Protein AF-A0A383EBF5-F1 (afdb_monomer)

pLDDT: mean 88.87, std 12.86, range [45.53, 97.88]

Mean predicted aligned error: 6.09 Å

Radius of gyration: 16.52 Å; Cα contacts (8 Å, |Δi|>4): 14; chains: 1; bounding box: 40×17×44 Å

Solvent-accessible surface area (backbone atoms only — not comparable to full-atom values): 3764 Å² total; per-residue (Å²): 136,86,82,84,78,48,70,64,54,44,51,51,54,52,49,52,52,50,63,76,40,67,92,50,86,84,47,74,67,51,54,52,50,54,50,52,47,50,51,52,45,51,54,50,49,53,50,52,52,51,51,53,52,54,52,54,68,65,68,70,80,123

Foldseek 3Di:
DDDDQDLVNLVVVLVVLCVVCVPHDQDPVSVVVNVVSVVVNVVNVVVVVVVVVVVVVVVPPD

Organism: NCBI:txid408172

Structure (mmCIF, N/CA/C/O backbone):
data_AF-A0A383EBF5-F1
#
_entry.id   AF-A0A383EBF5-F1
#
loop_
_atom_site.group_PDB
_atom_site.id
_atom_site.type_symbol
_atom_site.label_atom_id
_atom_site.label_alt_id
_atom_site.label_comp_id
_atom_site.label_asym_id
_atom_site.label_entity_id
_atom_site.label_seq_id
_atom_site.pdbx_PDB_ins_code
_atom_site.Cartn_x
_atom_site.Cartn_y
_atom_site.Cartn_z
_atom_site.occupancy
_atom_site.B_iso_or_equiv
_atom_site.auth_seq_id
_atom_site.auth_comp_id
_atom_site.auth_asym_id
_atom_site.auth_atom_id
_atom_site.pdbx_PDB_model_num
ATOM 1 N N . MET A 1 1 ? -20.461 1.862 -11.333 1.00 56.06 1 M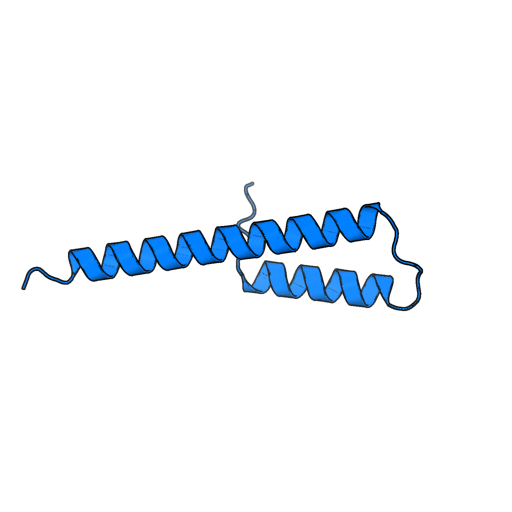ET A N 1
ATOM 2 C CA . MET A 1 1 ? -19.947 0.709 -10.565 1.00 56.06 1 MET A CA 1
ATOM 3 C C . MET A 1 1 ? -18.793 1.217 -9.723 1.00 56.06 1 MET A C 1
ATOM 5 O O . MET A 1 1 ? -17.770 1.573 -10.291 1.00 56.06 1 MET A O 1
ATOM 9 N N . GLU A 1 2 ? -18.978 1.353 -8.412 1.00 75.56 2 GLU A N 1
ATOM 10 C CA . GLU A 1 2 ? -17.882 1.702 -7.500 1.00 75.56 2 GLU A CA 1
ATOM 11 C C . GLU A 1 2 ? -17.212 0.409 -7.033 1.00 75.56 2 GLU A C 1
ATOM 13 O O . GLU A 1 2 ? -17.888 -0.508 -6.572 1.00 75.56 2 GLU A O 1
ATOM 18 N N . ILE A 1 3 ? -15.894 0.307 -7.204 1.00 79.25 3 ILE A N 1
ATOM 19 C CA . ILE A 1 3 ? -15.122 -0.833 -6.705 1.00 79.25 3 ILE A CA 1
ATOM 20 C C . ILE A 1 3 ? -14.642 -0.473 -5.305 1.00 79.25 3 ILE A C 1
ATOM 22 O O . ILE A 1 3 ? -13.798 0.409 -5.140 1.00 79.25 3 ILE A O 1
ATOM 26 N N . GLU A 1 4 ? -15.159 -1.161 -4.290 1.00 85.88 4 GLU A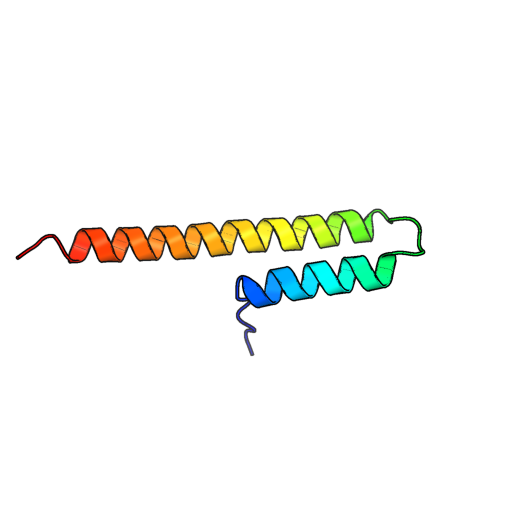 N 1
ATOM 27 C CA . GLU A 1 4 ? -14.633 -1.012 -2.940 1.00 85.88 4 GLU A CA 1
ATOM 28 C C . GLU A 1 4 ? -13.309 -1.778 -2.794 1.00 85.88 4 GLU A C 1
ATOM 30 O O . GLU A 1 4 ? -13.236 -2.998 -2.946 1.00 85.88 4 GLU A O 1
ATOM 35 N N . LEU A 1 5 ? -12.235 -1.051 -2.478 1.00 89.31 5 LEU A N 1
ATOM 36 C CA . LEU A 1 5 ? -10.936 -1.644 -2.178 1.00 89.31 5 LEU A CA 1
ATOM 37 C C . LEU A 1 5 ? -10.851 -2.019 -0.696 1.00 89.31 5 LEU A C 1
ATOM 39 O O . LEU A 1 5 ? -10.815 -1.146 0.175 1.00 89.31 5 LEU A O 1
ATOM 43 N N . THR A 1 6 ? -10.779 -3.320 -0.420 1.00 94.75 6 THR A N 1
ATOM 44 C CA . THR A 1 6 ? -10.447 -3.842 0.911 1.00 94.75 6 THR A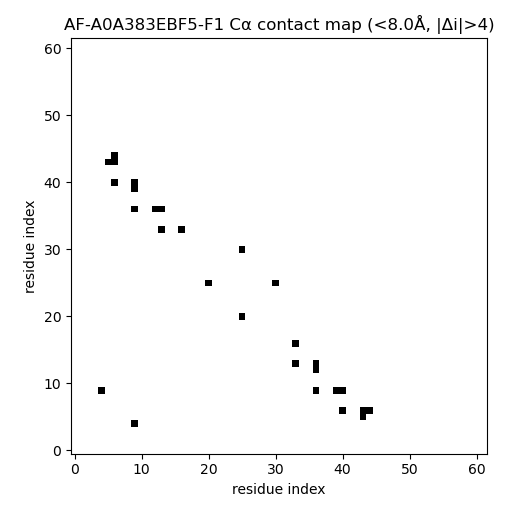 CA 1
ATOM 45 C C . THR A 1 6 ? -8.945 -3.699 1.188 1.00 94.75 6 THR A C 1
ATOM 47 O O . THR A 1 6 ? -8.135 -3.493 0.277 1.00 94.75 6 THR A O 1
ATOM 50 N N . LEU A 1 7 ? -8.537 -3.852 2.452 1.00 95.69 7 LEU A N 1
ATOM 51 C CA . LEU A 1 7 ? -7.113 -3.902 2.809 1.00 95.69 7 LEU A CA 1
ATOM 52 C C . LEU A 1 7 ? -6.374 -5.061 2.132 1.00 95.69 7 LEU A C 1
ATOM 54 O O . LEU A 1 7 ? -5.192 -4.931 1.817 1.00 95.69 7 LEU A O 1
ATOM 58 N N . GLU A 1 8 ? -7.052 -6.185 1.915 1.00 96.19 8 GLU A N 1
ATOM 59 C CA . GLU A 1 8 ? -6.488 -7.325 1.200 1.00 96.19 8 GLU A CA 1
ATOM 60 C C . GLU A 1 8 ? -6.283 -6.998 -0.280 1.00 96.19 8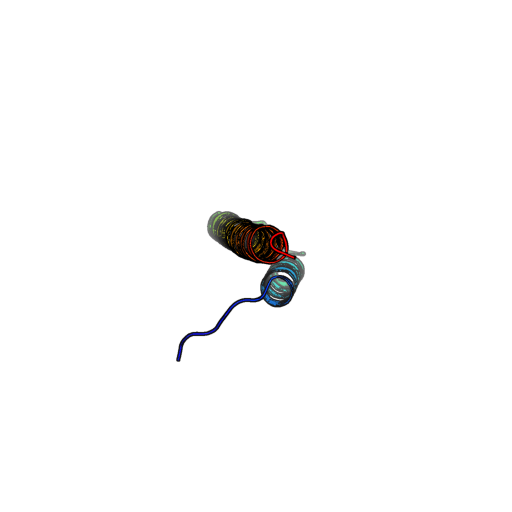 GLU A C 1
ATOM 62 O O . GLU A 1 8 ? -5.177 -7.180 -0.788 1.00 96.19 8 GLU A O 1
ATOM 67 N N . ASN A 1 9 ? -7.276 -6.382 -0.930 1.00 95.88 9 ASN A N 1
ATOM 68 C CA . ASN A 1 9 ? -7.169 -5.942 -2.323 1.00 95.88 9 ASN A CA 1
ATOM 69 C C . ASN A 1 9 ? -5.965 -5.006 -2.510 1.00 95.88 9 ASN A C 1
ATOM 71 O O . ASN A 1 9 ? -5.184 -5.172 -3.443 1.00 95.88 9 ASN A O 1
ATOM 75 N N . LEU A 1 10 ? -5.762 -4.055 -1.593 1.00 96.50 10 LEU A N 1
ATOM 76 C CA . LEU A 1 10 ? -4.636 -3.116 -1.646 1.00 96.50 10 LEU A CA 1
ATOM 77 C C . LEU A 1 10 ? -3.274 -3.805 -1.470 1.00 96.50 10 LEU A C 1
ATOM 79 O O . LEU A 1 10 ? -2.318 -3.456 -2.168 1.00 96.50 10 LEU A O 1
ATOM 83 N N . LYS A 1 11 ? -3.173 -4.804 -0.582 1.00 96.50 11 LYS A N 1
ATOM 84 C CA . LYS A 1 11 ? -1.954 -5.621 -0.430 1.00 96.50 11 LYS A CA 1
ATOM 85 C C . LYS A 1 11 ? -1.657 -6.419 -1.696 1.00 96.50 11 LYS A C 1
ATOM 87 O O . LYS A 1 11 ? -0.510 -6.443 -2.134 1.00 96.50 11 LYS A O 1
ATOM 92 N N . VAL A 1 12 ? -2.682 -7.037 -2.281 1.00 97.31 12 VAL A N 1
ATOM 93 C CA . VAL A 1 12 ? -2.565 -7.827 -3.512 1.00 97.31 12 VAL A CA 1
ATOM 94 C C . VAL A 1 12 ? -2.119 -6.941 -4.674 1.00 97.31 12 VAL A C 1
ATOM 96 O O . VAL A 1 12 ? -1.147 -7.274 -5.342 1.00 97.31 12 VAL A O 1
ATOM 99 N N . ILE A 1 13 ? -2.735 -5.770 -4.866 1.00 96.25 13 ILE A N 1
ATOM 100 C CA . ILE A 1 13 ? -2.329 -4.808 -5.906 1.00 96.25 13 ILE A CA 1
ATOM 101 C C . ILE A 1 13 ? -0.866 -4.381 -5.720 1.00 96.25 13 ILE A C 1
ATOM 103 O O . ILE A 1 13 ? -0.108 -4.350 -6.687 1.00 96.25 13 ILE A O 1
ATOM 107 N N . LYS A 1 14 ? -0.443 -4.096 -4.480 1.00 96.31 14 LYS A N 1
ATOM 108 C CA . LYS A 1 14 ? 0.953 -3.741 -4.182 1.00 96.31 14 LYS A CA 1
ATOM 109 C C . LYS A 1 14 ? 1.922 -4.873 -4.525 1.00 96.31 14 LYS A C 1
ATOM 111 O O . LYS A 1 14 ? 2.986 -4.609 -5.078 1.00 96.31 14 LYS A O 1
ATOM 116 N N . LEU A 1 15 ? 1.560 -6.114 -4.200 1.00 97.12 15 LEU A N 1
ATOM 117 C CA . LEU A 1 15 ? 2.368 -7.291 -4.517 1.00 97.12 15 LEU A CA 1
ATOM 118 C C . LEU A 1 15 ? 2.490 -7.487 -6.030 1.00 97.12 15 LEU A C 1
ATOM 120 O O . LEU A 1 15 ? 3.594 -7.681 -6.524 1.00 97.12 15 LEU A O 1
ATOM 124 N N . TRP A 1 16 ? 1.384 -7.389 -6.769 1.00 97.12 16 TRP A N 1
ATOM 125 C CA . TRP A 1 16 ? 1.403 -7.497 -8.227 1.00 97.12 16 TRP A CA 1
ATOM 126 C C . TRP A 1 16 ? 2.244 -6.406 -8.880 1.00 97.12 16 TRP A C 1
ATOM 128 O O . TRP A 1 16 ? 3.024 -6.714 -9.775 1.00 97.12 16 TRP A O 1
ATOM 138 N N . HIS A 1 17 ? 2.137 -5.158 -8.412 1.00 94.75 17 HIS A N 1
ATOM 139 C CA . HIS A 1 17 ? 2.982 -4.066 -8.903 1.00 94.75 17 HIS A CA 1
ATOM 140 C C . HIS A 1 17 ? 4.467 -4.359 -8.655 1.00 94.75 17 HIS A C 1
ATOM 142 O O . HIS A 1 17 ? 5.264 -4.281 -9.584 1.00 94.75 17 HIS A O 1
ATOM 148 N N . PHE A 1 18 ? 4.826 -4.805 -7.447 1.00 94.31 18 PHE A N 1
ATOM 149 C CA . PHE A 1 18 ? 6.199 -5.200 -7.131 1.00 94.31 18 PHE A CA 1
ATOM 150 C C . PHE A 1 18 ? 6.708 -6.335 -8.032 1.00 94.31 18 PHE A C 1
ATOM 152 O O . PHE A 1 18 ? 7.803 -6.239 -8.576 1.00 94.31 18 PHE A O 1
ATOM 159 N N . LEU A 1 19 ? 5.915 -7.393 -8.222 1.00 95.81 19 LEU A N 1
ATOM 160 C CA . LEU A 1 19 ? 6.297 -8.534 -9.059 1.00 95.81 19 LEU A CA 1
ATOM 161 C C . LEU A 1 19 ? 6.441 -8.144 -10.534 1.00 95.81 19 LEU A C 1
ATOM 163 O O . LEU A 1 19 ? 7.391 -8.573 -11.180 1.00 95.81 19 LEU A O 1
ATOM 167 N N . ALA A 1 20 ? 5.543 -7.304 -11.053 1.00 93.50 20 ALA A N 1
ATOM 168 C CA . ALA A 1 20 ? 5.600 -6.821 -12.431 1.00 93.50 20 ALA A CA 1
ATOM 169 C C . ALA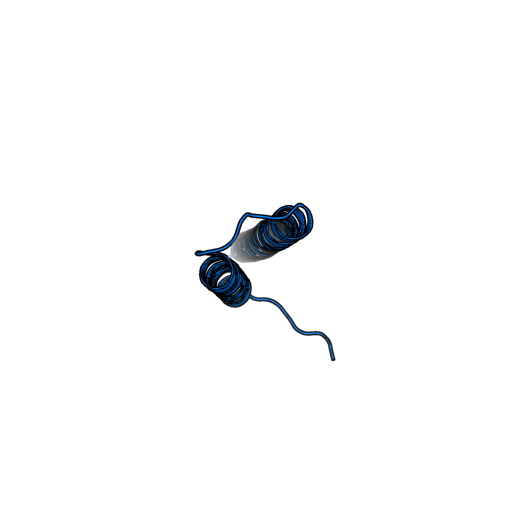 A 1 20 ? 6.820 -5.922 -12.700 1.00 93.50 20 ALA A C 1
ATOM 171 O O . ALA A 1 20 ? 7.299 -5.856 -13.833 1.00 93.50 20 ALA A O 1
ATOM 172 N N . MET A 1 21 ? 7.321 -5.242 -11.666 1.00 92.44 21 MET A N 1
ATOM 173 C CA . MET A 1 21 ? 8.439 -4.300 -11.756 1.00 92.44 21 MET A CA 1
ATOM 174 C C . MET A 1 21 ? 9.774 -4.872 -11.270 1.00 92.44 21 MET A C 1
ATOM 176 O O . MET A 1 21 ? 10.783 -4.182 -11.357 1.00 92.44 21 MET A O 1
ATOM 180 N N . LYS A 1 22 ? 9.803 -6.116 -10.777 1.00 88.88 22 LYS A N 1
ATOM 181 C CA . LYS A 1 22 ? 10.957 -6.711 -10.082 1.00 88.88 22 LYS A CA 1
ATOM 182 C C . LYS A 1 22 ? 12.273 -6.626 -10.865 1.00 88.88 22 LYS A C 1
ATOM 184 O O . LYS A 1 22 ? 13.316 -6.402 -10.261 1.00 88.88 22 LYS A O 1
ATOM 189 N N . ASP A 1 23 ? 12.210 -6.784 -12.184 1.00 93.50 23 ASP A N 1
ATOM 190 C CA . ASP A 1 23 ? 13.386 -6.826 -13.062 1.00 93.50 23 ASP A CA 1
ATOM 191 C C . ASP A 1 23 ? 13.565 -5.527 -13.876 1.00 93.50 23 ASP A C 1
ATOM 193 O O . ASP A 1 23 ? 14.255 -5.508 -14.895 1.00 93.50 23 ASP A O 1
ATOM 197 N N . ARG A 1 24 ? 12.903 -4.436 -13.466 1.00 92.12 24 ARG A N 1
ATOM 198 C CA . ARG A 1 24 ? 12.922 -3.134 -14.147 1.00 92.12 24 ARG A CA 1
ATOM 199 C C . ARG A 1 24 ? 13.384 -2.033 -13.200 1.00 92.12 24 ARG A C 1
ATOM 201 O O . ARG A 1 24 ? 13.154 -2.094 -11.996 1.00 92.12 24 ARG A O 1
ATOM 208 N N . GLU A 1 25 ? 13.982 -0.984 -13.756 1.00 92.19 25 GLU A N 1
ATOM 209 C CA . GLU A 1 25 ? 14.229 0.237 -12.990 1.00 92.19 25 GLU A CA 1
ATOM 210 C C . GLU A 1 25 ? 12.904 0.911 -12.621 1.00 92.19 25 GLU A C 1
ATOM 212 O O . GLU A 1 25 ? 11.996 1.045 -13.447 1.00 92.19 25 GLU A O 1
ATOM 217 N N . ALA A 1 26 ? 12.791 1.331 -11.361 1.00 91.06 26 ALA A N 1
ATOM 218 C CA . ALA A 1 26 ? 11.605 2.012 -10.871 1.00 91.06 26 ALA A CA 1
ATOM 219 C C . ALA A 1 26 ? 11.488 3.399 -11.510 1.00 91.06 26 ALA A C 1
ATOM 221 O O . ALA A 1 26 ? 12.392 4.230 -11.410 1.00 91.06 26 ALA A O 1
ATOM 222 N N . THR A 1 27 ? 10.340 3.678 -12.119 1.00 95.06 27 THR A N 1
ATOM 223 C CA . THR A 1 27 ? 10.045 4.995 -12.676 1.00 95.06 27 THR A CA 1
ATOM 224 C C . THR A 1 27 ? 9.416 5.914 -11.626 1.00 95.06 27 THR A C 1
ATOM 226 O O . THR A 1 27 ? 8.923 5.492 -10.571 1.00 95.06 27 THR A O 1
ATOM 229 N N . LEU A 1 28 ? 9.348 7.211 -11.938 1.00 95.62 28 LEU A N 1
ATOM 230 C CA . LEU A 1 28 ? 8.559 8.155 -11.144 1.00 95.62 28 LEU A CA 1
ATOM 231 C C . LEU A 1 28 ? 7.079 7.728 -11.057 1.00 95.62 28 LEU A C 1
ATOM 233 O O . LEU A 1 28 ? 6.461 7.858 -9.999 1.00 95.62 28 LEU A O 1
ATOM 237 N N . GLY A 1 29 ? 6.525 7.172 -12.140 1.00 94.88 29 GLY A N 1
ATOM 238 C CA . GLY A 1 29 ? 5.151 6.663 -12.179 1.00 94.88 29 GLY A CA 1
ATOM 239 C C . GLY A 1 29 ? 4.923 5.482 -11.231 1.00 94.88 29 GLY A C 1
ATOM 240 O O . GLY A 1 29 ? 3.880 5.403 -10.575 1.00 94.88 29 GLY A O 1
ATOM 241 N N . ASP A 1 30 ? 5.919 4.612 -11.071 1.00 94.19 30 ASP A N 1
ATOM 242 C CA . ASP A 1 30 ? 5.872 3.499 -10.115 1.00 94.19 30 ASP A CA 1
ATOM 243 C C . ASP A 1 30 ? 5.862 3.997 -8.678 1.00 94.19 30 ASP A C 1
ATOM 245 O O . ASP A 1 30 ? 5.045 3.568 -7.860 1.00 94.19 30 ASP A O 1
ATOM 249 N N . THR A 1 31 ? 6.715 4.978 -8.389 1.00 94.81 31 THR A N 1
ATOM 250 C CA . THR A 1 31 ? 6.782 5.608 -7.068 1.00 94.81 31 THR A CA 1
ATOM 251 C C . THR A 1 31 ? 5.443 6.254 -6.709 1.00 94.81 31 THR A C 1
ATOM 253 O O . THR A 1 31 ? 4.927 6.069 -5.602 1.00 94.81 31 THR A O 1
ATOM 256 N N . GLN A 1 32 ? 4.823 6.962 -7.657 1.00 97.75 32 GLN A N 1
ATOM 257 C CA . GLN A 1 32 ? 3.497 7.556 -7.475 1.00 97.75 32 GLN A CA 1
ATOM 258 C C . GLN A 1 32 ? 2.409 6.494 -7.277 1.00 97.75 32 GLN A C 1
ATOM 260 O O . GLN A 1 32 ? 1.540 6.661 -6.418 1.00 97.75 32 GLN A O 1
ATOM 265 N N . THR A 1 33 ? 2.464 5.393 -8.027 1.00 95.56 33 THR A N 1
ATOM 266 C CA . THR A 1 33 ? 1.531 4.265 -7.898 1.00 95.56 33 THR A CA 1
ATOM 267 C C . THR A 1 33 ? 1.602 3.648 -6.506 1.00 95.56 33 THR A C 1
ATOM 269 O O . THR A 1 33 ? 0.587 3.575 -5.808 1.00 95.56 33 THR A O 1
ATOM 272 N N . VAL A 1 34 ? 2.802 3.290 -6.044 1.00 96.06 34 VAL A N 1
ATOM 273 C CA . VAL A 1 34 ? 3.013 2.720 -4.704 1.00 96.06 34 VAL A CA 1
ATOM 274 C C . VAL A 1 34 ? 2.586 3.700 -3.612 1.00 96.06 34 VAL A C 1
ATOM 276 O O . VAL A 1 34 ? 1.949 3.297 -2.636 1.00 96.06 34 VAL A O 1
ATOM 279 N N . THR A 1 35 ? 2.867 4.992 -3.788 1.00 97.88 35 THR A N 1
ATOM 280 C CA . THR A 1 35 ? 2.445 6.042 -2.848 1.00 97.88 35 THR A CA 1
ATOM 281 C C . THR A 1 35 ? 0.923 6.111 -2.728 1.00 97.88 35 THR A C 1
ATOM 283 O O . THR A 1 35 ? 0.400 6.116 -1.613 1.00 97.88 35 THR A O 1
ATOM 286 N N . LYS A 1 36 ? 0.191 6.082 -3.850 1.00 97.50 36 LYS A N 1
ATOM 287 C CA . LYS A 1 36 ? -1.282 6.055 -3.848 1.00 97.50 36 LYS A CA 1
ATOM 288 C C . LYS A 1 36 ? -1.825 4.803 -3.160 1.00 97.50 36 LYS A C 1
ATOM 290 O O . LYS A 1 36 ? -2.719 4.914 -2.327 1.00 97.50 36 LYS A O 1
ATOM 295 N N . ILE A 1 37 ? -1.261 3.625 -3.441 1.00 96.56 37 ILE A N 1
ATOM 296 C CA . ILE A 1 37 ? -1.672 2.368 -2.788 1.00 96.56 37 ILE A CA 1
ATOM 297 C C . ILE A 1 37 ? -1.474 2.449 -1.268 1.00 96.56 37 ILE A C 1
ATOM 299 O O . ILE A 1 37 ? -2.357 2.058 -0.498 1.00 96.56 37 ILE A O 1
ATOM 303 N N . ASN A 1 38 ? -0.342 2.996 -0.816 1.00 96.88 38 ASN A N 1
ATOM 304 C CA . ASN A 1 38 ? -0.080 3.199 0.608 1.00 96.88 38 ASN A CA 1
ATOM 305 C C . ASN A 1 38 ? -1.085 4.184 1.227 1.00 96.88 38 ASN A C 1
ATOM 307 O O . ASN A 1 38 ? -1.636 3.887 2.286 1.00 96.88 38 ASN A O 1
ATOM 311 N N . ALA A 1 39 ? -1.376 5.304 0.558 1.00 97.88 39 ALA A N 1
ATOM 312 C CA . ALA A 1 39 ? -2.361 6.281 1.022 1.00 97.88 39 ALA A CA 1
ATOM 313 C C . ALA A 1 39 ? -3.757 5.654 1.179 1.00 97.88 39 ALA A C 1
ATOM 315 O O . ALA A 1 39 ? -4.386 5.807 2.226 1.00 97.88 39 ALA A O 1
ATOM 316 N N . PHE A 1 40 ? 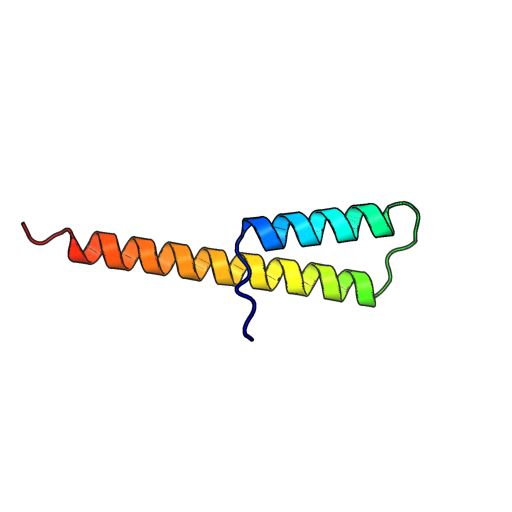-4.209 4.863 0.201 1.00 96.88 40 PHE A N 1
ATOM 317 C CA . PHE A 1 40 ? -5.473 4.128 0.311 1.00 96.88 40 PHE A CA 1
ATOM 318 C C . PHE A 1 40 ? -5.462 3.107 1.451 1.00 96.88 40 PHE A C 1
ATOM 320 O O . PHE A 1 40 ? -6.457 2.966 2.160 1.00 96.88 40 PHE A O 1
ATOM 327 N N . THR A 1 41 ? -4.335 2.425 1.669 1.00 96.88 41 THR A N 1
ATOM 328 C CA . THR A 1 41 ? -4.189 1.453 2.765 1.00 96.88 41 THR A CA 1
ATOM 329 C C . THR A 1 41 ? -4.329 2.133 4.122 1.00 96.88 41 THR A C 1
ATOM 331 O O . THR A 1 41 ? -5.018 1.616 5.001 1.00 96.88 41 THR A O 1
ATOM 334 N N . ILE A 1 42 ? -3.706 3.302 4.291 1.00 96.75 42 ILE A N 1
ATOM 335 C CA . ILE A 1 42 ? -3.816 4.109 5.511 1.00 96.75 42 ILE A CA 1
ATOM 336 C C . ILE A 1 42 ? -5.263 4.568 5.700 1.00 96.75 42 ILE A C 1
ATOM 338 O O . ILE A 1 42 ? -5.851 4.286 6.742 1.00 96.75 42 ILE A O 1
ATOM 342 N N . ALA A 1 43 ? -5.869 5.172 4.676 1.00 95.94 43 ALA A N 1
ATOM 343 C CA . ALA A 1 43 ? -7.240 5.672 4.747 1.00 95.94 43 ALA A CA 1
ATOM 344 C C . ALA A 1 43 ? -8.248 4.567 5.112 1.00 95.94 43 ALA A C 1
ATOM 346 O O . ALA A 1 43 ? -9.120 4.771 5.959 1.00 95.94 43 ALA A O 1
ATOM 347 N N . LYS A 1 44 ? -8.108 3.367 4.529 1.00 94.50 44 LYS A N 1
ATOM 348 C CA . LYS A 1 44 ? -8.968 2.220 4.856 1.00 94.50 44 LYS A CA 1
ATOM 349 C C . LYS A 1 44 ? -8.747 1.706 6.277 1.00 94.50 44 LYS A C 1
ATOM 351 O O . LYS A 1 44 ? -9.730 1.456 6.971 1.00 94.50 44 LYS A O 1
ATOM 356 N N . ARG A 1 45 ? -7.500 1.630 6.759 1.00 95.25 45 ARG A N 1
ATOM 357 C CA . ARG A 1 45 ? -7.221 1.288 8.169 1.00 95.25 45 ARG A CA 1
ATOM 358 C C . ARG A 1 45 ? -7.852 2.293 9.125 1.00 95.25 45 ARG A C 1
ATOM 360 O O . ARG A 1 45 ? -8.505 1.895 10.081 1.00 95.25 45 ARG A O 1
ATOM 367 N N . GLU A 1 46 ? -7.702 3.586 8.862 1.00 95.62 46 GLU A N 1
ATOM 368 C CA . GLU A 1 46 ? -8.313 4.629 9.689 1.00 95.62 46 GLU A CA 1
ATOM 369 C C . GLU A 1 46 ? -9.840 4.541 9.690 1.00 95.62 46 GLU A C 1
ATOM 371 O O . GLU A 1 46 ? -10.466 4.725 10.735 1.00 95.62 46 GLU A O 1
ATOM 376 N N . GLN A 1 47 ? -10.449 4.235 8.542 1.00 92.44 47 GLN A N 1
ATOM 377 C CA . GLN A 1 47 ? -11.889 4.014 8.435 1.00 92.44 47 GLN A CA 1
ATOM 378 C C . GLN A 1 47 ? -12.335 2.822 9.296 1.00 92.44 47 GLN A C 1
ATOM 380 O O . GLN A 1 47 ? -13.304 2.940 10.048 1.00 92.44 47 GLN A O 1
ATOM 385 N N . GLU A 1 48 ? -11.631 1.691 9.227 1.00 92.31 48 GLU A N 1
ATOM 386 C CA . GLU A 1 48 ? -11.920 0.505 10.042 1.00 92.31 48 GLU A CA 1
ATOM 387 C C . GLU A 1 48 ? -11.749 0.776 11.540 1.00 92.31 48 GLU A C 1
ATOM 389 O O . GLU A 1 48 ? -12.623 0.424 12.333 1.00 92.31 48 GLU A O 1
ATOM 394 N N . GLU A 1 49 ? -10.674 1.454 11.943 1.00 92.75 49 GLU A N 1
ATOM 395 C CA . GLU A 1 49 ? -10.434 1.814 13.343 1.00 92.75 49 GLU A CA 1
ATOM 396 C C . GLU A 1 49 ? -11.482 2.796 13.873 1.00 92.75 49 GLU A C 1
ATOM 398 O O . GLU A 1 49 ? -11.993 2.619 14.983 1.00 92.75 49 GLU A O 1
ATOM 403 N N . LYS A 1 50 ? -11.880 3.791 13.070 1.00 92.31 50 LYS A N 1
ATOM 404 C CA . LYS A 1 50 ? -13.007 4.675 13.403 1.00 92.31 50 LYS A CA 1
ATOM 405 C C . LYS A 1 50 ? -14.277 3.857 13.617 1.00 92.31 50 LYS A C 1
ATOM 407 O O . LYS A 1 50 ? -14.915 4.016 14.656 1.00 92.31 50 LYS A O 1
ATOM 412 N N . ARG A 1 51 ? -14.615 2.937 12.704 1.00 88.62 51 ARG A N 1
ATOM 413 C CA . ARG A 1 51 ? -15.785 2.048 12.852 1.00 88.62 51 ARG A CA 1
ATOM 414 C C . ARG A 1 51 ? -15.708 1.233 14.145 1.00 88.62 51 ARG A C 1
ATOM 416 O O . ARG A 1 51 ? -16.668 1.244 14.908 1.00 88.62 51 ARG A O 1
ATOM 423 N N . LYS A 1 52 ? -14.570 0.600 14.449 1.00 88.69 52 LYS A N 1
ATOM 424 C CA . LYS A 1 52 ? -14.370 -0.160 15.700 1.00 88.69 52 LYS A CA 1
ATOM 425 C C . LYS A 1 52 ? -14.592 0.701 16.946 1.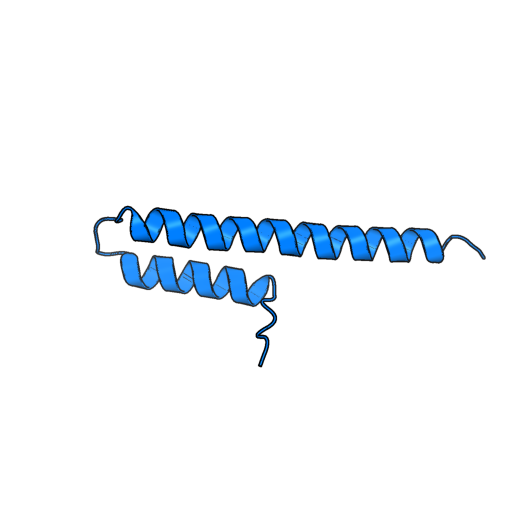00 88.69 52 LYS A C 1
ATOM 427 O O . LYS A 1 52 ? -15.267 0.259 17.872 1.00 88.69 52 LYS A O 1
ATOM 432 N N . ARG A 1 53 ? -14.060 1.930 16.973 1.00 88.06 53 ARG A N 1
ATOM 433 C CA . ARG A 1 53 ? -14.276 2.880 18.082 1.00 88.06 53 ARG A CA 1
ATOM 434 C C . ARG A 1 53 ? -15.751 3.255 18.231 1.00 88.06 53 ARG A C 1
ATOM 436 O O . ARG A 1 53 ? -16.260 3.237 19.346 1.00 88.06 53 ARG A O 1
ATOM 443 N N . PHE A 1 54 ? -16.452 3.522 17.126 1.00 80.88 54 PHE A N 1
ATOM 444 C CA . PHE A 1 54 ? -17.893 3.794 17.157 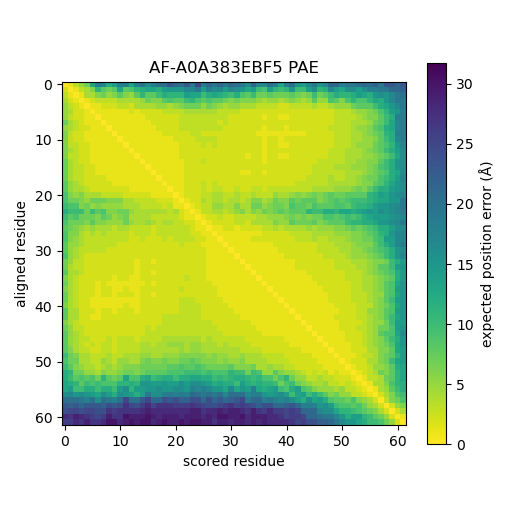1.00 80.88 54 PHE A CA 1
ATOM 445 C C . PHE A 1 54 ? -18.699 2.629 17.746 1.00 80.88 54 PHE A C 1
ATOM 447 O O . PHE A 1 54 ? -19.596 2.867 18.552 1.00 80.88 54 PHE A O 1
ATOM 454 N N . PHE A 1 55 ? -18.372 1.381 17.397 1.00 76.44 55 PHE A N 1
ATOM 455 C CA . PHE A 1 55 ? -19.048 0.208 17.962 1.00 76.44 55 PHE A CA 1
ATOM 456 C C . PHE A 1 55 ? -18.744 0.007 19.451 1.00 76.44 55 PHE A C 1
ATOM 458 O O . PHE A 1 55 ? -19.668 -0.244 20.219 1.00 76.44 55 PHE A O 1
ATOM 465 N N . LYS A 1 56 ? -17.489 0.193 19.886 1.00 76.75 56 LYS A N 1
ATOM 466 C CA . LYS A 1 56 ? -17.129 0.137 21.316 1.00 76.75 56 LYS A CA 1
ATOM 467 C C . LYS A 1 56 ? -17.890 1.174 22.144 1.00 76.75 56 LYS A C 1
AT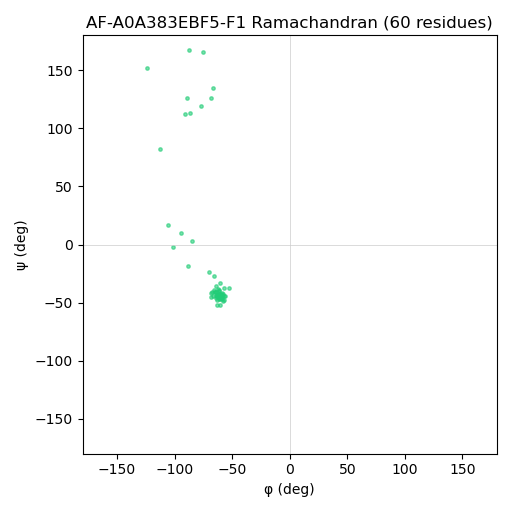OM 469 O O . LYS A 1 56 ? -18.412 0.839 23.198 1.00 76.75 56 LYS A O 1
ATOM 474 N N . ASN A 1 57 ? -18.018 2.400 21.638 1.00 74.00 57 ASN A N 1
ATOM 475 C CA . ASN A 1 57 ? -18.712 3.475 22.351 1.00 74.00 57 ASN A CA 1
ATOM 476 C C . ASN A 1 57 ? -20.234 3.262 22.438 1.00 74.00 57 ASN A C 1
ATOM 478 O O . ASN A 1 57 ? -20.864 3.805 23.338 1.00 74.00 57 ASN A O 1
ATOM 482 N N . ARG A 1 58 ? -20.835 2.479 21.531 1.00 65.50 58 ARG A N 1
ATOM 483 C CA . ARG A 1 58 ? -22.266 2.122 21.588 1.00 65.50 58 ARG A CA 1
ATOM 484 C C . ARG A 1 58 ? -22.561 0.869 22.417 1.00 65.50 58 ARG A C 1
ATOM 486 O O . ARG A 1 58 ? -23.700 0.691 22.822 1.00 65.50 58 ARG A O 1
ATOM 493 N N . GLY A 1 59 ? -21.563 0.025 22.678 1.00 58.75 59 GLY A N 1
ATOM 494 C CA . GLY A 1 59 ? -21.688 -1.157 23.541 1.00 58.75 59 GLY A CA 1
ATOM 495 C C . GLY A 1 59 ? -21.493 -0.883 25.039 1.00 58.75 59 GLY A C 1
ATOM 496 O O . GLY A 1 59 ? -21.500 -1.826 25.816 1.00 58.75 59 GLY A O 1
ATOM 497 N N . GLY A 1 60 ? -21.286 0.378 25.440 1.00 52.62 60 GLY A N 1
ATOM 498 C CA . GLY A 1 60 ? -21.041 0.793 26.830 1.00 52.62 60 GLY A CA 1
ATOM 499 C C . GLY A 1 60 ? -22.277 1.255 27.614 1.00 52.62 60 GLY A C 1
ATOM 500 O O . GLY A 1 60 ? -22.120 1.799 28.701 1.00 52.62 60 GLY A O 1
ATOM 501 N N . CYS A 1 61 ? -23.486 1.069 27.077 1.00 47.41 61 CYS A N 1
ATOM 502 C CA . CYS A 1 61 ? -24.737 1.217 27.825 1.00 47.41 61 CYS A CA 1
ATOM 503 C C . CYS A 1 61 ? -25.400 -0.156 27.964 1.00 47.41 61 CYS A C 1
ATOM 505 O O . CYS A 1 61 ? -26.281 -0.506 27.179 1.00 47.41 61 CYS A O 1
ATOM 507 N N . GLN A 1 62 ? -24.953 -0.926 28.950 1.00 45.53 62 GLN A N 1
ATOM 508 C CA . GLN A 1 62 ? -25.752 -1.948 29.621 1.00 45.53 62 GLN A CA 1
ATOM 509 C C . GLN A 1 62 ? -25.560 -1.777 31.120 1.00 45.53 62 GLN A C 1
ATOM 511 O O . GLN A 1 62 ? -24.401 -1.527 31.522 1.00 45.53 62 GLN A O 1
#

Secondary structure (DSSP, 8-state):
------HHHHHHHHHHHHHHHTTSPPPHHHHHHHHHHHHHHHHHHHHHHHHHHHHHHHTT--

Nearest PDB structures (foldseek):
  6zrn-assembly2_C  TM=8.679E-01  e=4.587E+00  Homo sapiens
  7rye-assembly1_G  TM=8.872E-01  e=5.601E+00  Salmonella enterica subsp. enterica serovar Typhimurium
  6dkm-assembly2_D  TM=8.755E-01  e=5.601E+00  synthetic construct
  6o8y-assembly1_o  TM=6.012E-01  e=6.399E+00  Enterococcus faecalis

Sequence (62 aa):
MEIELTLENLKVIKLWHFLAMKDREATLGDTQTVTKINAFTIAKREQEEKRKRFFKNRGGCQ